Protein AF-A0A2V6E1Z0-F1 (afdb_monomer)

Foldseek 3Di:
DFPQVVCCPDPCVVVDPADDGWDFDADPVRHGDGGPDDQALVNVQLVVLCVQQVNRDPPDDSVDDDDNVPRPQQLCLDEAEEQADSCLSVLQVSVVRNHAYEHEYAPPPPVCPSVVRRCCCVPPVVSHVYYAYPDCDPPGPVVVVVVVSNVVSVVVVVVVVVVCVVVVDDPDDDD

Structure (mmCIF, N/CA/C/O backbone):
data_AF-A0A2V6E1Z0-F1
#
_entry.id   AF-A0A2V6E1Z0-F1
#
loop_
_atom_site.group_PDB
_atom_site.id
_atom_site.type_symbol
_atom_site.label_atom_id
_atom_site.label_alt_id
_atom_site.label_comp_id
_atom_site.label_asym_id
_atom_site.label_entity_id
_atom_site.label_seq_id
_atom_site.pdbx_PDB_ins_code
_atom_site.Cartn_x
_atom_site.Cartn_y
_atom_site.Cartn_z
_atom_site.occupancy
_atom_site.B_iso_or_equiv
_atom_site.auth_seq_id
_atom_site.auth_comp_id
_atom_site.auth_asym_id
_atom_site.auth_atom_id
_atom_site.pdbx_PDB_model_num
ATOM 1 N N . SER A 1 1 ? 4.667 -14.920 -17.137 1.00 58.41 1 SER A N 1
ATOM 2 C CA . SER A 1 1 ? 5.930 -14.633 -16.410 1.00 58.41 1 SER A CA 1
ATOM 3 C C . SER A 1 1 ? 5.962 -13.171 -15.987 1.00 58.41 1 SER A C 1
ATOM 5 O O . SER A 1 1 ? 5.377 -12.383 -16.698 1.00 58.41 1 SER A O 1
ATOM 7 N N . GLY A 1 2 ? 6.544 -12.755 -14.861 1.00 78.00 2 GLY A N 1
ATOM 8 C CA . GLY A 1 2 ? 6.531 -11.349 -14.393 1.00 78.00 2 GLY A CA 1
ATOM 9 C C . GLY A 1 2 ? 6.556 -11.260 -12.864 1.00 78.00 2 GLY A C 1
ATOM 10 O O . GLY A 1 2 ? 6.574 -12.304 -12.215 1.00 78.00 2 GLY A O 1
ATOM 11 N N . MET A 1 3 ? 6.524 -10.054 -12.277 1.00 83.94 3 MET A N 1
ATOM 12 C CA . MET A 1 3 ? 6.540 -9.902 -10.808 1.00 83.94 3 MET A CA 1
ATOM 13 C C . MET A 1 3 ? 5.364 -10.639 -10.159 1.00 83.94 3 MET A C 1
ATOM 15 O O . MET A 1 3 ? 5.532 -11.288 -9.135 1.00 83.94 3 MET A O 1
ATOM 19 N N . LYS A 1 4 ? 4.192 -10.618 -10.807 1.00 87.06 4 LYS A N 1
ATOM 20 C CA . LYS A 1 4 ? 3.023 -11.372 -10.347 1.00 87.06 4 LYS A CA 1
ATOM 21 C C . LYS A 1 4 ? 3.325 -12.870 -10.193 1.00 87.06 4 LYS A C 1
ATOM 23 O O . LYS A 1 4 ? 3.112 -13.417 -9.120 1.00 87.06 4 LYS A O 1
ATOM 28 N N . VAL A 1 5 ? 3.880 -13.498 -11.232 1.00 85.50 5 VAL A N 1
ATOM 29 C CA . VAL A 1 5 ? 4.166 -14.945 -11.246 1.00 85.50 5 VAL A CA 1
ATOM 30 C C . VAL A 1 5 ? 5.210 -15.327 -10.195 1.00 85.50 5 VAL A C 1
ATOM 32 O O . VAL A 1 5 ? 5.103 -16.387 -9.586 1.00 85.50 5 VAL A O 1
ATOM 35 N N . LEU A 1 6 ? 6.197 -14.459 -9.944 1.00 88.56 6 LEU A N 1
ATOM 36 C CA . LEU A 1 6 ? 7.187 -14.688 -8.889 1.00 88.56 6 LEU A CA 1
ATOM 37 C C . LEU A 1 6 ? 6.539 -14.730 -7.503 1.00 88.56 6 LEU A C 1
ATOM 39 O O . LEU A 1 6 ? 6.866 -15.608 -6.710 1.00 88.56 6 LEU A O 1
ATOM 43 N N . ILE A 1 7 ? 5.609 -13.813 -7.216 1.00 90.00 7 ILE A N 1
ATOM 44 C CA . ILE A 1 7 ? 4.897 -13.807 -5.935 1.00 90.00 7 ILE A CA 1
ATOM 45 C C . ILE A 1 7 ? 3.896 -14.966 -5.858 1.00 90.00 7 ILE A C 1
ATOM 47 O O . ILE A 1 7 ? 3.837 -15.611 -4.812 1.00 90.00 7 ILE A O 1
ATOM 51 N N . ASP A 1 8 ? 3.188 -15.281 -6.950 1.00 89.25 8 ASP A N 1
ATOM 52 C CA . ASP A 1 8 ? 2.267 -16.427 -7.033 1.00 89.25 8 ASP A CA 1
ATOM 53 C C . ASP A 1 8 ? 2.995 -17.756 -6.725 1.00 89.25 8 ASP A C 1
ATOM 55 O O . ASP A 1 8 ? 2.435 -18.634 -6.076 1.00 89.25 8 ASP A O 1
ATOM 59 N N . GLY A 1 9 ? 4.260 -17.896 -7.142 1.00 90.69 9 GLY A N 1
ATOM 60 C CA . GLY A 1 9 ? 5.107 -19.060 -6.847 1.00 90.69 9 GLY A CA 1
ATOM 61 C C . GLY A 1 9 ? 5.884 -18.986 -5.526 1.00 90.69 9 GLY A C 1
ATOM 62 O O . GLY A 1 9 ? 6.688 -19.871 -5.235 1.00 90.69 9 GLY A O 1
ATOM 63 N N . SER A 1 10 ? 5.705 -17.927 -4.735 1.00 94.06 10 SER A N 1
ATOM 64 C CA . SER A 1 10 ? 6.480 -17.696 -3.514 1.00 94.06 10 SER A CA 1
ATOM 65 C C . SER A 1 10 ? 5.785 -18.229 -2.260 1.00 94.06 10 SER A C 1
ATOM 67 O O . SER A 1 10 ? 4.578 -18.461 -2.224 1.00 94.06 10 SER A O 1
ATOM 69 N N . ARG A 1 11 ? 6.539 -18.304 -1.156 1.00 95.00 11 ARG A N 1
ATOM 70 C CA . ARG A 1 11 ? 5.994 -18.604 0.181 1.00 95.00 11 ARG A CA 1
ATOM 71 C C . ARG A 1 11 ? 4.976 -17.569 0.680 1.00 95.00 11 ARG A C 1
ATOM 73 O O . ARG A 1 11 ? 4.312 -17.828 1.677 1.00 95.00 11 ARG A O 1
ATOM 80 N N . LEU A 1 12 ? 4.867 -16.409 0.024 1.00 91.25 12 LEU A N 1
ATOM 81 C CA . LEU A 1 12 ? 3.878 -15.385 0.357 1.00 91.25 12 LEU A CA 1
ATOM 82 C C . LEU A 1 12 ? 2.496 -15.707 -0.211 1.00 91.25 12 LEU A C 1
ATOM 84 O O . LEU A 1 12 ? 1.517 -15.243 0.362 1.00 91.25 12 LEU A O 1
ATOM 88 N N . ALA A 1 13 ? 2.403 -16.500 -1.287 1.00 93.44 13 ALA A N 1
ATOM 89 C CA . ALA A 1 13 ? 1.156 -16.747 -2.012 1.00 93.44 13 ALA A CA 1
ATOM 90 C C . ALA A 1 13 ? -0.025 -17.183 -1.118 1.00 93.44 13 ALA A C 1
ATOM 92 O O . ALA A 1 13 ? -1.106 -16.620 -1.277 1.00 93.44 13 ALA A O 1
ATOM 93 N N . PRO A 1 14 ? 0.145 -18.079 -0.120 1.00 95.19 14 PRO A N 1
ATOM 94 C CA . PRO A 1 14 ? -0.958 -18.478 0.761 1.00 95.19 14 PRO A CA 1
ATOM 95 C C . PRO A 1 14 ? -1.505 -17.350 1.650 1.00 95.19 14 PRO A C 1
ATOM 97 O O . PRO A 1 14 ? -2.607 -17.465 2.178 1.00 95.19 14 PRO A O 1
ATOM 100 N N . TYR A 1 15 ? -0.740 -16.272 1.835 1.00 94.50 15 TYR A N 1
ATOM 101 C CA . TYR A 1 15 ? -1.076 -15.155 2.721 1.00 94.50 15 TYR A CA 1
ATOM 102 C C . TYR A 1 15 ? -1.636 -13.937 1.973 1.00 94.50 15 TYR A C 1
ATOM 104 O O . TYR A 1 15 ? -1.970 -12.935 2.603 1.00 94.50 15 TYR A O 1
ATOM 112 N N . VAL A 1 16 ? -1.742 -13.994 0.642 1.00 92.12 16 VAL A N 1
ATOM 113 C CA . VAL A 1 16 ? -2.246 -12.891 -0.187 1.00 92.12 16 VAL A CA 1
ATOM 114 C C . VAL A 1 16 ? -3.509 -13.297 -0.936 1.00 92.12 16 VAL A C 1
ATOM 116 O O . VAL A 1 16 ? -3.561 -14.310 -1.622 1.00 92.12 16 VAL A O 1
ATOM 119 N N . ARG A 1 17 ? -4.551 -12.465 -0.829 1.00 92.00 17 ARG A N 1
ATOM 120 C CA . ARG A 1 17 ? -5.839 -12.679 -1.512 1.00 92.00 17 ARG A CA 1
ATOM 121 C C . ARG A 1 17 ? -5.750 -12.420 -3.019 1.00 92.00 17 ARG A C 1
ATOM 123 O O . ARG A 1 17 ? -6.432 -13.082 -3.792 1.00 92.00 17 ARG A O 1
ATOM 130 N N . ALA A 1 18 ? -4.968 -11.419 -3.420 1.00 91.75 18 ALA A N 1
ATOM 131 C CA . ALA A 1 18 ? -4.784 -11.016 -4.809 1.00 91.75 18 ALA A CA 1
ATOM 132 C C . ALA A 1 18 ? -3.425 -10.336 -4.997 1.00 91.75 18 ALA A C 1
ATOM 134 O O . ALA A 1 18 ? -2.929 -9.661 -4.095 1.00 91.75 18 ALA A O 1
ATOM 135 N N . ILE A 1 19 ? -2.848 -10.494 -6.190 1.00 90.50 19 ILE A N 1
ATOM 136 C CA . ILE A 1 19 ? -1.572 -9.892 -6.584 1.00 90.50 19 ILE A CA 1
ATOM 137 C C . ILE A 1 19 ? -1.781 -9.131 -7.889 1.00 90.50 19 ILE A C 1
ATOM 139 O O . ILE A 1 19 ? -2.081 -9.730 -8.925 1.00 90.50 19 ILE A O 1
ATOM 143 N N . PHE A 1 20 ? -1.562 -7.820 -7.837 1.00 89.81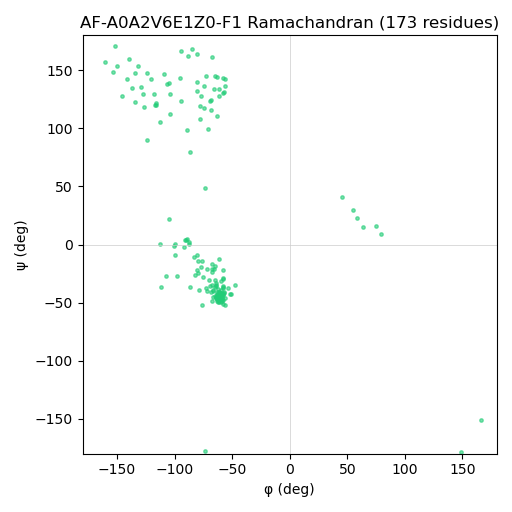 20 PHE A N 1
ATOM 144 C CA . PHE A 1 20 ? -1.518 -6.947 -9.004 1.00 89.81 20 PHE A CA 1
ATOM 145 C C . PHE A 1 20 ? -0.057 -6.615 -9.303 1.00 89.81 20 PHE A C 1
ATOM 147 O O . PHE A 1 20 ? 0.609 -5.946 -8.518 1.00 89.81 20 PHE A O 1
ATOM 154 N N . GLY A 1 21 ? 0.462 -7.103 -10.426 1.00 88.38 21 GLY A N 1
ATOM 155 C CA . GLY A 1 21 ? 1.865 -6.920 -10.783 1.00 88.38 21 GLY A CA 1
ATOM 156 C C . GLY A 1 21 ? 2.084 -6.918 -12.287 1.00 88.38 21 GLY A C 1
ATOM 157 O 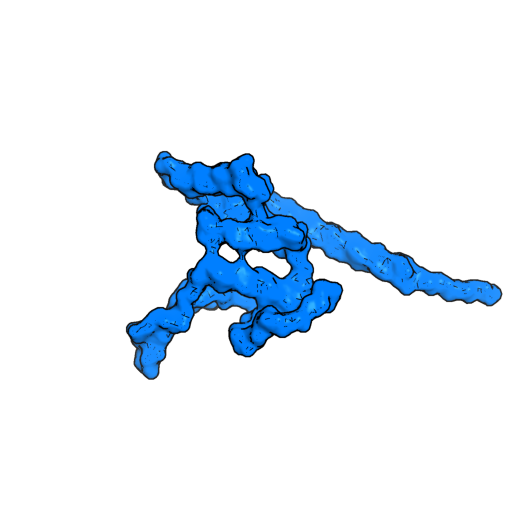O . GLY A 1 21 ? 1.173 -7.214 -13.062 1.00 88.38 21 GLY A O 1
ATOM 158 N N . CYS A 1 22 ? 3.307 -6.575 -12.690 1.00 87.88 22 CYS A N 1
ATOM 159 C CA . CYS A 1 22 ? 3.709 -6.628 -14.089 1.00 87.88 22 CYS A CA 1
ATOM 160 C C . CYS A 1 22 ? 3.703 -8.072 -14.605 1.00 87.88 22 CYS A C 1
ATOM 162 O O . CYS A 1 22 ? 4.067 -9.008 -13.881 1.00 87.88 22 CYS A O 1
ATOM 164 N N . GLU A 1 23 ? 3.338 -8.229 -15.874 1.00 87.88 23 GLU A N 1
ATOM 165 C CA . GLU A 1 23 ? 3.224 -9.512 -16.562 1.00 87.88 23 GLU A CA 1
ATOM 166 C C . GLU A 1 23 ? 3.874 -9.439 -17.948 1.00 87.88 23 GLU A C 1
ATOM 168 O O . GLU A 1 23 ? 3.824 -8.420 -18.634 1.00 87.88 23 GLU A O 1
ATOM 173 N N . PHE A 1 24 ? 4.434 -10.558 -18.376 1.00 87.25 24 PHE A N 1
ATOM 174 C CA . PHE A 1 24 ? 4.967 -10.842 -19.698 1.00 87.25 24 PHE A CA 1
ATOM 175 C C . PHE A 1 24 ? 4.019 -11.792 -20.423 1.00 87.25 24 PHE A C 1
ATOM 177 O O . PHE A 1 24 ? 3.512 -12.749 -19.824 1.00 87.25 24 PHE A O 1
ATOM 184 N N . ALA A 1 25 ? 3.806 -11.521 -21.705 1.00 87.00 25 ALA A N 1
ATOM 185 C CA . ALA A 1 25 ? 3.160 -12.428 -22.633 1.00 87.00 25 ALA A CA 1
ATOM 186 C C . ALA A 1 25 ? 4.119 -13.574 -22.950 1.00 87.00 25 ALA A C 1
ATOM 188 O O . ALA A 1 25 ? 5.337 -13.376 -23.004 1.00 87.00 25 ALA A O 1
ATOM 189 N N . THR A 1 26 ? 3.554 -14.760 -23.143 1.00 88.88 26 THR A N 1
ATOM 190 C CA . THR A 1 26 ? 4.292 -15.941 -23.575 1.00 88.88 26 THR A CA 1
ATOM 191 C C . THR A 1 26 ? 3.671 -16.507 -24.840 1.00 88.88 26 THR A C 1
ATOM 193 O O . THR A 1 26 ? 2.457 -16.398 -25.019 1.00 88.88 26 THR A O 1
ATOM 196 N N . ASP A 1 27 ? 4.495 -17.084 -25.710 1.00 91.50 27 ASP A N 1
ATOM 197 C CA . ASP A 1 27 ? 4.015 -17.904 -26.824 1.00 91.50 27 ASP A CA 1
ATOM 198 C C . ASP A 1 27 ? 3.498 -19.273 -26.341 1.00 91.50 27 ASP A C 1
ATOM 200 O O . ASP A 1 27 ? 3.451 -19.557 -25.137 1.00 91.50 27 ASP A O 1
ATOM 204 N N . ASN A 1 28 ? 3.086 -20.116 -27.292 1.00 91.44 28 ASN A N 1
ATOM 205 C CA . ASN A 1 28 ? 2.565 -21.457 -27.021 1.00 91.44 28 ASN A CA 1
ATOM 206 C C . ASN A 1 28 ? 3.631 -22.393 -26.423 1.00 91.44 28 ASN A C 1
ATOM 208 O O . ASN A 1 28 ? 3.280 -23.369 -25.764 1.00 91.44 28 ASN A O 1
ATOM 212 N N . GLU A 1 29 ? 4.918 -22.087 -26.605 1.00 91.69 29 GLU A N 1
ATOM 213 C CA . GLU A 1 29 ? 6.045 -22.810 -26.009 1.00 91.69 29 GLU A CA 1
ATOM 214 C C . GLU A 1 29 ? 6.476 -22.231 -24.644 1.00 91.69 29 GLU A C 1
ATOM 216 O O . GLU A 1 29 ? 7.454 -22.689 -24.052 1.00 91.69 29 GLU A O 1
ATOM 221 N N . GLY A 1 30 ? 5.760 -21.228 -24.121 1.00 85.44 30 GLY A N 1
ATOM 222 C CA . GLY A 1 30 ? 6.031 -20.608 -22.822 1.00 85.44 30 GLY A CA 1
ATOM 223 C C . GLY A 1 30 ? 7.179 -19.591 -22.821 1.00 85.44 30 GLY A C 1
ATOM 224 O O . GLY A 1 30 ? 7.577 -19.117 -21.751 1.00 85.44 30 GLY A O 1
ATOM 225 N N . ARG A 1 31 ? 7.713 -19.214 -23.988 1.00 89.56 31 ARG A N 1
ATOM 226 C CA . ARG A 1 31 ? 8.805 -18.238 -24.119 1.00 89.56 31 ARG A CA 1
ATOM 227 C C . ARG A 1 31 ? 8.258 -16.821 -24.018 1.00 89.56 31 ARG A C 1
ATOM 229 O O . ARG A 1 31 ? 7.201 -16.518 -24.559 1.00 89.56 31 ARG A O 1
ATOM 236 N N . ILE A 1 32 ? 8.977 -15.936 -23.326 1.00 90.56 32 ILE A N 1
ATOM 237 C CA . ILE A 1 32 ? 8.580 -14.529 -23.170 1.00 90.56 32 ILE A CA 1
ATOM 238 C C . ILE A 1 32 ? 8.687 -13.808 -24.517 1.00 90.56 32 ILE A C 1
ATOM 240 O O . ILE A 1 32 ? 9.763 -13.771 -25.106 1.00 90.56 32 ILE A O 1
ATOM 244 N N . THR A 1 33 ? 7.592 -13.190 -24.962 1.00 90.56 33 THR A N 1
ATOM 245 C CA . THR A 1 33 ? 7.524 -12.493 -26.258 1.00 90.56 33 THR A CA 1
ATOM 246 C C . THR A 1 33 ? 7.394 -10.978 -26.128 1.00 90.56 33 THR A C 1
ATOM 248 O O . THR A 1 33 ? 7.978 -10.245 -26.922 1.00 90.56 33 THR A O 1
ATOM 251 N N . PHE A 1 34 ? 6.650 -10.478 -25.134 1.00 88.62 34 PHE A N 1
ATOM 252 C CA . PHE A 1 34 ? 6.396 -9.039 -24.975 1.00 88.62 34 PHE A CA 1
ATOM 253 C C . PHE A 1 34 ? 5.940 -8.670 -23.545 1.00 88.62 34 PHE A C 1
ATOM 255 O O . PHE A 1 34 ? 5.387 -9.525 -22.846 1.00 88.62 34 PHE A O 1
ATOM 262 N N . PRO A 1 35 ? 6.102 -7.417 -23.070 1.00 83.56 35 PRO A N 1
ATOM 263 C CA . PRO A 1 35 ? 5.435 -6.940 -21.856 1.00 83.56 35 PRO A CA 1
ATOM 264 C C . PRO A 1 35 ? 3.905 -6.947 -22.019 1.00 83.56 35 PRO A C 1
ATOM 266 O O . PRO A 1 35 ? 3.343 -6.148 -22.758 1.00 83.56 35 PRO A O 1
ATOM 269 N N . LYS A 1 36 ? 3.206 -7.836 -21.306 1.00 85.81 36 LYS A N 1
ATOM 270 C CA . LYS A 1 36 ? 1.735 -7.929 -21.337 1.00 85.81 36 LYS A CA 1
ATOM 271 C C . LYS A 1 36 ? 1.079 -6.855 -20.477 1.00 85.81 36 LYS A C 1
ATOM 273 O O . LYS A 1 36 ? 0.037 -6.318 -20.838 1.00 85.81 36 LYS A O 1
ATOM 278 N N . ARG A 1 37 ? 1.666 -6.566 -19.313 1.00 83.88 37 ARG A N 1
ATOM 279 C CA . ARG A 1 37 ? 1.163 -5.557 -18.378 1.00 83.88 37 ARG A CA 1
ATOM 280 C C . ARG A 1 37 ? 2.316 -4.867 -17.670 1.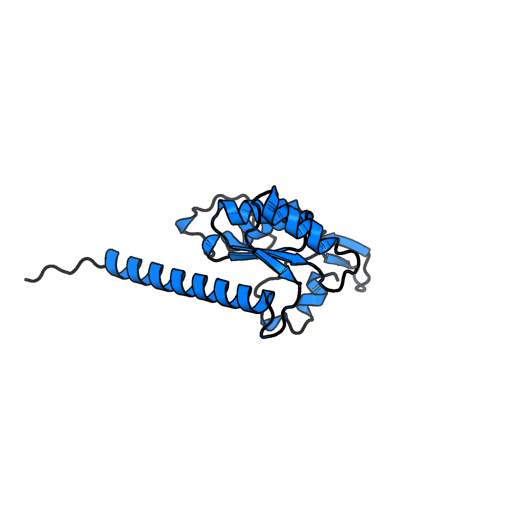00 83.88 37 ARG A C 1
ATOM 282 O O . ARG A 1 37 ? 3.144 -5.527 -17.044 1.00 83.88 37 ARG A O 1
ATOM 289 N N . VAL A 1 38 ? 2.312 -3.540 -17.721 1.00 84.94 38 VAL A N 1
ATOM 290 C CA . VAL A 1 38 ? 3.253 -2.677 -17.003 1.00 84.94 38 VAL A CA 1
ATOM 291 C C . VAL A 1 38 ? 2.463 -1.842 -16.008 1.00 84.94 38 VAL A C 1
ATOM 293 O O . VAL A 1 38 ? 1.580 -1.092 -16.418 1.00 84.94 38 VAL A O 1
ATOM 296 N N . ILE A 1 39 ? 2.783 -1.978 -14.719 1.00 84.19 39 ILE A N 1
ATOM 297 C CA . ILE A 1 39 ? 2.143 -1.194 -13.662 1.00 84.19 39 ILE A CA 1
ATOM 298 C C . ILE A 1 39 ? 2.725 0.216 -13.631 1.00 84.19 39 ILE A C 1
ATOM 300 O O . ILE A 1 39 ? 3.864 0.423 -13.216 1.00 84.19 39 ILE A O 1
ATOM 304 N N . SER A 1 40 ? 1.929 1.188 -14.068 1.00 84.31 40 SER A N 1
ATOM 305 C CA . SER A 1 40 ? 2.258 2.612 -13.985 1.00 84.31 40 SER A CA 1
ATOM 306 C C . SER A 1 40 ? 1.888 3.204 -12.619 1.00 84.31 40 SER A C 1
ATOM 308 O O . SER A 1 40 ? 1.129 2.622 -11.840 1.00 84.31 40 SER A O 1
ATOM 310 N N . HIS A 1 41 ? 2.356 4.425 -12.353 1.00 78.62 41 HIS A N 1
ATOM 311 C CA . HIS A 1 41 ? 1.930 5.201 -11.184 1.00 78.62 41 HIS A CA 1
ATOM 312 C C . HIS A 1 41 ? 0.403 5.427 -11.157 1.00 78.62 41 HIS A C 1
ATOM 314 O O . HIS A 1 41 ? -0.205 5.342 -10.092 1.00 78.62 41 HIS A O 1
ATOM 320 N N . THR A 1 42 ? -0.242 5.635 -12.315 1.00 82.94 42 THR A N 1
ATOM 321 C CA . THR A 1 42 ? -1.707 5.777 -12.407 1.00 82.94 42 THR A CA 1
ATOM 322 C C . THR A 1 42 ? -2.440 4.483 -12.049 1.00 82.94 42 THR A C 1
ATOM 324 O O . THR A 1 42 ? -3.438 4.518 -11.328 1.00 82.94 42 THR A O 1
ATOM 327 N N . GLN A 1 43 ? -1.922 3.328 -12.478 1.00 88.44 43 GLN A N 1
ATOM 328 C CA . GLN A 1 43 ? -2.525 2.028 -12.178 1.00 88.44 43 GLN A CA 1
ATOM 329 C C . GLN A 1 43 ? -2.446 1.671 -10.690 1.00 88.44 43 GLN A C 1
ATOM 331 O O . GLN A 1 43 ? -3.401 1.115 -10.154 1.00 88.44 43 GLN A O 1
ATOM 336 N N . LYS A 1 44 ? -1.373 2.050 -9.981 1.00 92.38 44 LYS A N 1
ATOM 337 C CA . LYS A 1 44 ? -1.286 1.857 -8.520 1.00 92.38 44 LYS A CA 1
ATOM 338 C C . LYS A 1 44 ? -2.461 2.513 -7.790 1.00 92.38 44 LYS A C 1
ATOM 340 O O . LYS A 1 44 ? -3.103 1.890 -6.948 1.00 92.38 44 LYS A O 1
ATOM 345 N N . THR A 1 45 ? -2.785 3.754 -8.155 1.00 92.12 45 THR A N 1
ATOM 346 C CA . THR A 1 45 ? -3.934 4.463 -7.579 1.00 92.12 45 THR A CA 1
ATOM 347 C C . THR A 1 45 ? -5.258 3.808 -7.968 1.00 92.12 45 THR A C 1
ATOM 349 O O . THR A 1 45 ? -6.142 3.672 -7.125 1.00 92.12 45 THR A O 1
ATOM 352 N N . GLN A 1 46 ? -5.386 3.336 -9.211 1.00 92.56 46 GLN A N 1
ATOM 353 C CA . GLN A 1 46 ? -6.555 2.573 -9.648 1.00 92.56 46 GLN A CA 1
ATOM 354 C C . GLN A 1 46 ? -6.771 1.321 -8.780 1.00 92.56 46 GLN A C 1
ATOM 356 O O . GLN A 1 46 ? -7.905 1.035 -8.394 1.00 92.56 46 GLN A O 1
ATOM 361 N N . PHE A 1 47 ? -5.702 0.604 -8.412 1.00 93.62 47 PHE A N 1
ATOM 362 C CA . PHE A 1 47 ? -5.805 -0.582 -7.557 1.00 93.62 47 PHE A CA 1
ATOM 363 C C . PHE A 1 47 ? -6.326 -0.279 -6.154 1.00 93.62 47 PHE A C 1
ATOM 365 O O . PHE A 1 47 ? -7.073 -1.093 -5.620 1.00 93.62 47 PHE A O 1
ATOM 372 N N . LEU A 1 48 ? -6.032 0.893 -5.582 1.00 95.06 48 LEU A N 1
ATOM 373 C CA . LEU A 1 48 ? -6.636 1.299 -4.309 1.00 95.06 48 LEU A CA 1
ATOM 374 C C . LEU A 1 48 ? -8.165 1.353 -4.406 1.00 95.06 48 LEU A C 1
ATOM 376 O O . LEU A 1 48 ? -8.864 0.813 -3.551 1.00 95.06 48 LEU A O 1
ATOM 380 N N . PHE A 1 49 ? -8.694 1.941 -5.482 1.00 94.44 49 PHE A N 1
ATOM 381 C CA . PHE A 1 49 ? -10.138 1.998 -5.712 1.00 94.44 49 PHE A CA 1
ATOM 382 C C . PHE A 1 49 ? -10.739 0.628 -6.030 1.00 94.44 49 PHE A C 1
ATOM 384 O O . PHE A 1 49 ? -11.843 0.333 -5.578 1.00 94.44 49 PHE A O 1
ATOM 391 N N . ARG A 1 50 ? -10.012 -0.238 -6.746 1.00 94.12 50 ARG A N 1
ATOM 392 C CA . ARG A 1 50 ? -10.437 -1.628 -6.972 1.00 94.12 50 ARG A CA 1
ATOM 393 C C . ARG A 1 50 ? -10.557 -2.401 -5.666 1.00 94.12 50 ARG A C 1
ATOM 395 O O . ARG A 1 50 ? -11.598 -2.997 -5.420 1.00 94.12 50 ARG A O 1
ATOM 402 N N . ILE A 1 51 ? -9.535 -2.348 -4.809 1.00 95.19 51 ILE A N 1
ATOM 403 C CA . ILE A 1 51 ? -9.553 -2.999 -3.490 1.00 95.19 51 ILE A CA 1
ATOM 404 C C . ILE A 1 51 ? -10.692 -2.425 -2.647 1.00 95.19 51 ILE A C 1
ATOM 406 O O . ILE A 1 51 ? -11.428 -3.186 -2.027 1.00 95.19 51 ILE A O 1
ATOM 410 N N . ASN A 1 52 ? -10.896 -1.104 -2.690 1.00 95.69 52 ASN A N 1
ATOM 411 C CA . ASN A 1 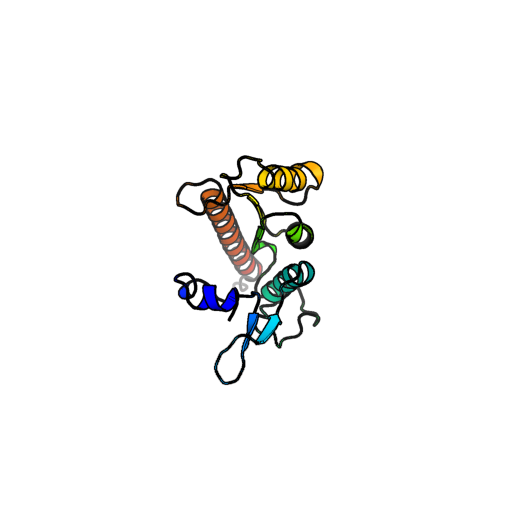52 ? -11.979 -0.437 -1.972 1.00 95.69 52 ASN A CA 1
ATOM 412 C C . ASN A 1 52 ? -13.355 -0.986 -2.380 1.00 95.69 52 ASN A C 1
ATOM 414 O O . ASN A 1 52 ? -14.169 -1.285 -1.511 1.00 95.69 52 ASN A O 1
ATOM 418 N N . LYS A 1 53 ? -13.575 -1.194 -3.683 1.00 93.81 53 LYS A N 1
ATOM 419 C CA . LYS A 1 53 ? -14.804 -1.776 -4.251 1.00 93.81 53 LYS A CA 1
ATOM 420 C C . LYS A 1 53 ? -14.873 -3.308 -4.181 1.00 93.81 53 LYS A C 1
ATOM 422 O O . LYS A 1 53 ? -15.915 -3.882 -4.467 1.00 93.81 53 LYS A O 1
ATOM 427 N N . GLY A 1 54 ? -13.787 -3.984 -3.803 1.00 92.25 54 GLY A N 1
ATOM 428 C CA . GLY A 1 54 ? -13.688 -5.448 -3.826 1.00 92.25 54 GLY A CA 1
ATOM 429 C C . GLY A 1 54 ? -13.507 -6.055 -5.225 1.00 92.25 54 GLY A C 1
ATOM 430 O O . GLY A 1 54 ? -13.694 -7.258 -5.396 1.00 92.25 54 GLY A O 1
ATOM 431 N N . PHE A 1 55 ? -13.131 -5.255 -6.225 1.00 92.25 55 PHE A N 1
ATOM 432 C CA . PHE A 1 55 ? -12.967 -5.686 -7.616 1.00 92.25 55 PHE A CA 1
ATOM 433 C C . PHE A 1 55 ? -11.568 -6.245 -7.866 1.00 92.25 55 PHE A C 1
ATOM 435 O O . PHE A 1 55 ? -10.677 -5.557 -8.372 1.00 92.25 55 PHE A O 1
ATOM 442 N N . LEU A 1 56 ? -11.362 -7.498 -7.460 1.00 88.06 56 LEU A N 1
ATOM 443 C CA . LEU A 1 56 ? -10.070 -8.172 -7.597 1.00 88.06 56 LEU A CA 1
ATOM 444 C C . LEU A 1 56 ? -9.823 -8.724 -9.006 1.00 88.06 56 LEU A C 1
ATOM 446 O O . LEU A 1 56 ? -8.668 -8.916 -9.383 1.00 88.06 56 LEU A O 1
ATOM 450 N N . ASP A 1 57 ? -10.884 -8.944 -9.786 1.00 85.19 57 ASP A N 1
ATOM 451 C CA . ASP A 1 57 ? -10.766 -9.341 -11.184 1.00 85.19 57 ASP A CA 1
ATOM 452 C C . ASP A 1 57 ? -10.493 -8.110 -12.060 1.00 85.19 57 ASP A C 1
ATOM 454 O O . ASP A 1 57 ? -11.156 -7.072 -11.959 1.00 85.19 57 ASP A O 1
ATOM 458 N N . MET A 1 58 ? -9.498 -8.238 -12.939 1.00 80.56 58 MET A N 1
ATOM 459 C CA . MET A 1 58 ? -9.096 -7.200 -13.880 1.00 80.56 58 MET A CA 1
ATOM 460 C C . MET A 1 58 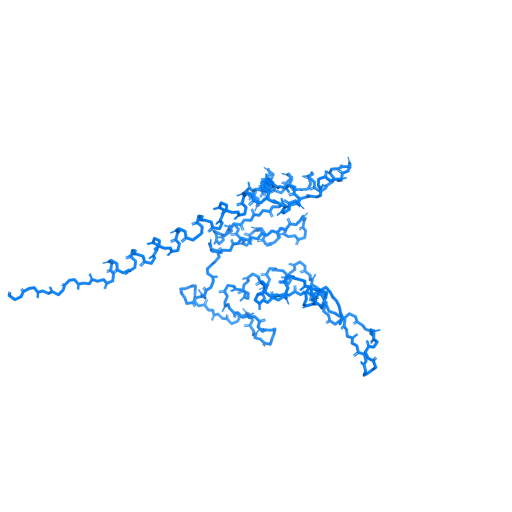? -10.158 -6.913 -14.951 1.00 80.56 58 MET A C 1
ATOM 462 O O . MET A 1 58 ? -10.141 -5.812 -15.501 1.00 80.56 58 MET A O 1
ATOM 466 N N . ALA A 1 59 ? -11.078 -7.850 -15.206 1.00 81.56 59 ALA A N 1
ATOM 467 C CA . ALA A 1 59 ? -12.183 -7.687 -16.152 1.00 81.56 59 ALA A CA 1
ATOM 468 C C . ALA A 1 59 ? -13.288 -6.734 -15.663 1.00 81.56 59 ALA A C 1
ATOM 470 O O . ALA A 1 59 ? -14.039 -6.204 -16.475 1.00 81.56 59 ALA A O 1
ATOM 471 N N . GLN A 1 60 ? -13.387 -6.498 -14.351 1.00 80.00 60 GLN A N 1
ATOM 472 C CA . GLN A 1 60 ? -14.396 -5.602 -13.778 1.00 80.00 60 GLN A CA 1
ATOM 473 C C . GLN A 1 60 ? -14.038 -4.135 -14.048 1.00 80.00 60 GLN A C 1
ATOM 475 O O . GLN A 1 60 ? -12.880 -3.739 -13.870 1.00 80.00 60 GLN A O 1
ATOM 480 N N . ASP A 1 61 ? -15.015 -3.313 -14.439 1.00 79.81 61 ASP A N 1
ATOM 481 C CA . ASP A 1 61 ? -14.782 -1.883 -14.622 1.00 79.81 61 ASP A CA 1
ATOM 482 C C . ASP A 1 61 ? -14.752 -1.173 -13.262 1.00 79.81 61 ASP A C 1
ATOM 484 O O . ASP A 1 61 ? -15.701 -1.176 -12.481 1.00 79.81 61 ASP A O 1
ATOM 488 N N . VAL A 1 62 ? -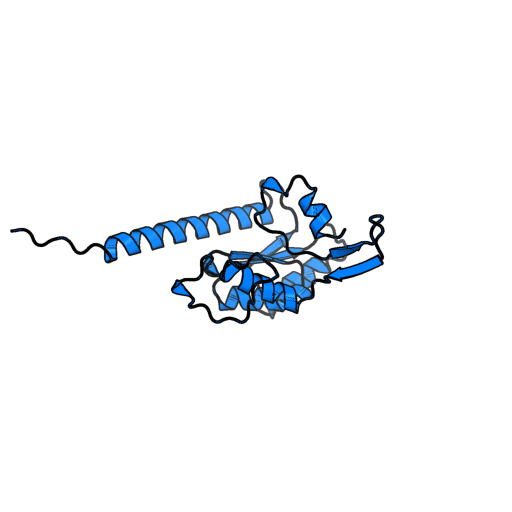13.616 -0.555 -12.947 1.00 80.69 62 VAL A N 1
ATOM 489 C CA . VAL A 1 62 ? -13.467 0.227 -11.716 1.00 80.69 62 VAL A CA 1
ATOM 490 C C . VAL A 1 62 ? -14.156 1.588 -11.813 1.00 80.69 62 VAL A C 1
ATOM 492 O O . VAL A 1 62 ? -14.296 2.253 -10.789 1.00 80.69 62 VAL A O 1
ATOM 495 N N . ASN A 1 63 ? -14.547 2.043 -13.002 1.00 81.12 63 ASN A N 1
ATOM 496 C CA . ASN A 1 63 ? -15.158 3.356 -13.194 1.00 81.12 63 ASN A CA 1
ATOM 497 C C . ASN A 1 63 ? -16.628 3.389 -12.761 1.00 81.12 63 ASN A C 1
ATOM 499 O O . ASN A 1 63 ? -17.129 4.467 -12.441 1.00 81.12 63 ASN A O 1
ATOM 503 N N . ASP A 1 64 ? -17.280 2.229 -12.648 1.00 79.88 64 ASP A N 1
ATOM 504 C CA . ASP A 1 64 ? -18.663 2.123 -12.187 1.00 79.88 64 ASP A CA 1
ATOM 505 C C . ASP A 1 64 ? -18.830 2.731 -10.795 1.00 79.88 64 ASP A C 1
ATOM 507 O O . ASP A 1 64 ? -18.063 2.447 -9.867 1.00 79.88 64 ASP A O 1
ATOM 511 N N . HIS A 1 65 ? -19.824 3.600 -10.625 1.00 83.06 65 HIS A N 1
ATOM 512 C CA . HIS A 1 65 ? -20.076 4.221 -9.333 1.00 83.06 65 HIS A CA 1
ATOM 513 C C . HIS A 1 65 ? -20.514 3.168 -8.305 1.00 83.06 65 HIS A C 1
ATOM 515 O O . HIS A 1 65 ? -21.379 2.341 -8.570 1.00 83.06 65 HIS A O 1
ATOM 521 N N . MET A 1 66 ? -19.922 3.220 -7.112 1.00 86.12 66 MET A N 1
ATOM 522 C CA . MET A 1 66 ? -20.291 2.375 -5.978 1.00 86.12 66 MET A CA 1
ATOM 523 C C . MET A 1 66 ? -20.371 3.262 -4.745 1.00 86.12 66 MET A C 1
ATOM 525 O O . MET A 1 66 ? -19.381 3.935 -4.414 1.00 86.12 66 MET A O 1
ATOM 529 N N . ASP A 1 67 ? -21.529 3.266 -4.090 1.00 87.75 67 ASP A N 1
ATOM 530 C CA . ASP A 1 67 ? -21.754 4.059 -2.886 1.00 87.75 67 ASP A CA 1
ATOM 531 C C . ASP A 1 67 ? -20.713 3.683 -1.811 1.00 87.75 67 ASP A C 1
ATOM 533 O O . ASP A 1 67 ? -20.466 2.489 -1.619 1.00 87.75 67 ASP A O 1
ATOM 537 N N . PRO A 1 68 ? -20.037 4.654 -1.163 1.00 84.62 68 PRO A N 1
ATOM 538 C CA . PRO A 1 68 ? -19.079 4.399 -0.088 1.00 84.62 68 PRO A CA 1
ATOM 539 C C . PRO A 1 68 ? -19.558 3.438 1.009 1.00 84.62 68 PRO A C 1
ATOM 541 O O . PRO A 1 68 ? -18.730 2.674 1.505 1.00 84.62 68 PRO A O 1
ATOM 544 N N . GLU A 1 69 ? -20.845 3.448 1.370 1.00 85.00 69 GLU A N 1
ATOM 545 C CA . GLU A 1 69 ? -21.395 2.647 2.476 1.00 85.00 69 GLU A CA 1
ATOM 546 C C . GLU A 1 69 ? -21.436 1.148 2.170 1.00 85.00 69 GLU A C 1
ATOM 548 O O . GLU A 1 69 ? -21.266 0.321 3.065 1.00 85.00 69 GLU A O 1
ATOM 553 N N . ILE A 1 70 ? -21.596 0.784 0.895 1.00 88.75 70 ILE A N 1
ATOM 554 C CA . ILE A 1 70 ? -21.632 -0.619 0.458 1.00 88.75 70 ILE A CA 1
ATOM 555 C C . ILE A 1 70 ? -20.252 -1.146 0.051 1.00 88.75 70 ILE A C 1
ATOM 557 O O . ILE A 1 70 ? -20.120 -2.314 -0.321 1.00 88.75 70 ILE A O 1
ATOM 561 N N . ARG A 1 71 ? -19.208 -0.305 0.084 1.00 91.81 71 ARG A N 1
ATOM 562 C CA . ARG A 1 71 ? -17.855 -0.712 -0.312 1.00 91.81 71 ARG A CA 1
ATOM 563 C C . ARG A 1 71 ? -17.278 -1.689 0.711 1.00 91.81 71 ARG A C 1
ATOM 565 O O . ARG A 1 71 ? -17.146 -1.333 1.881 1.00 91.81 71 ARG A O 1
ATOM 572 N N . PRO A 1 72 ? -16.854 -2.892 0.289 1.00 92.56 72 PRO A N 1
ATOM 573 C CA . PRO A 1 72 ? -16.458 -3.942 1.221 1.00 92.56 72 PRO A CA 1
ATOM 574 C C . PRO A 1 72 ? -15.210 -3.588 2.034 1.00 92.56 72 PRO A C 1
ATOM 576 O O . PRO A 1 72 ? -15.085 -4.034 3.173 1.00 92.56 72 PRO A O 1
ATOM 579 N N . ILE A 1 73 ? -14.286 -2.792 1.476 1.00 95.00 73 ILE A N 1
ATOM 580 C CA . ILE A 1 73 ? -13.032 -2.420 2.145 1.00 95.00 73 ILE A CA 1
ATOM 581 C C . ILE A 1 73 ? -12.909 -0.893 2.215 1.00 95.00 73 ILE A C 1
ATOM 583 O O . ILE A 1 73 ? -12.345 -0.280 1.309 1.00 95.00 73 ILE A O 1
ATOM 587 N N . PRO A 1 74 ? -13.407 -0.236 3.272 1.00 94.94 74 PRO A N 1
ATOM 588 C CA . PRO A 1 74 ? -13.225 1.201 3.468 1.00 94.94 74 PRO A CA 1
ATOM 589 C C . PRO A 1 74 ? -11.744 1.611 3.483 1.00 94.94 74 PRO A C 1
ATOM 591 O O . PRO A 1 74 ? -10.913 0.919 4.066 1.00 94.94 74 PRO A O 1
ATOM 594 N N . PHE A 1 75 ? -11.413 2.772 2.910 1.00 96.19 75 PHE A N 1
ATOM 595 C CA . PHE A 1 75 ? -10.053 3.334 2.954 1.00 96.19 75 PHE A CA 1
ATOM 596 C C . PHE A 1 75 ? -9.455 3.461 4.364 1.00 96.19 75 PHE A C 1
ATOM 598 O O . PHE A 1 75 ? -8.269 3.166 4.508 1.00 96.19 75 PHE A O 1
ATOM 605 N N . PRO A 1 76 ? -10.221 3.812 5.419 1.00 95.81 76 PRO A N 1
ATOM 606 C CA . PRO A 1 76 ? -9.696 3.810 6.784 1.00 95.81 76 PRO A CA 1
ATOM 607 C C . PRO A 1 76 ? -9.155 2.453 7.247 1.00 95.81 76 PRO A C 1
ATOM 609 O O . PRO A 1 76 ? -8.354 2.405 8.176 1.00 95.81 76 PRO A O 1
ATOM 612 N N . ASN A 1 77 ? -9.590 1.352 6.623 1.00 96.06 77 ASN A N 1
ATOM 613 C CA . ASN A 1 77 ? -9.127 -0.006 6.916 1.00 96.06 77 ASN A CA 1
ATOM 614 C C . ASN A 1 77 ? -7.904 -0.412 6.072 1.00 96.06 77 ASN A C 1
ATOM 616 O O . ASN A 1 77 ? -7.501 -1.572 6.102 1.00 96.06 77 ASN A O 1
ATOM 620 N N . MET A 1 78 ? -7.346 0.501 5.275 1.00 97.00 78 MET A N 1
ATOM 621 C CA . MET A 1 78 ? -6.213 0.227 4.398 1.00 97.00 78 MET A CA 1
ATOM 622 C C . MET A 1 78 ? -4.921 0.818 4.957 1.00 97.00 78 MET A C 1
ATOM 624 O O . MET A 1 78 ? -4.882 1.966 5.407 1.00 97.00 78 MET A O 1
ATOM 628 N N . ILE A 1 79 ? -3.846 0.042 4.827 1.00 96.94 79 ILE A N 1
ATOM 629 C CA . ILE A 1 79 ? -2.472 0.467 5.083 1.00 96.94 79 ILE A CA 1
ATOM 630 C C . ILE A 1 79 ? -1.713 0.363 3.761 1.00 96.94 79 ILE A C 1
ATOM 632 O O . ILE A 1 79 ? -1.628 -0.714 3.172 1.00 96.94 79 ILE A O 1
ATOM 636 N N . TYR A 1 80 ? -1.176 1.483 3.286 1.00 96.38 80 TYR A N 1
ATOM 637 C CA . TYR A 1 80 ? -0.372 1.539 2.069 1.00 96.38 80 TYR A CA 1
ATOM 638 C C . TYR A 1 80 ? 1.112 1.673 2.402 1.00 96.38 80 TYR A C 1
ATOM 640 O O . TYR A 1 80 ? 1.507 2.576 3.136 1.00 96.38 80 TYR A O 1
ATOM 648 N N . VAL A 1 81 ? 1.943 0.816 1.814 1.00 96.38 81 VAL A N 1
ATOM 649 C CA . VAL A 1 81 ? 3.402 0.883 1.943 1.00 96.38 81 VAL A CA 1
ATOM 650 C C . VAL A 1 81 ? 3.989 1.168 0.563 1.00 96.38 81 VAL A C 1
ATOM 652 O O . VAL A 1 81 ? 3.732 0.419 -0.377 1.00 96.38 81 VAL A O 1
ATOM 655 N N . GLY A 1 82 ? 4.744 2.260 0.433 1.00 93.25 82 GLY A N 1
ATOM 656 C CA . GLY A 1 82 ? 5.365 2.688 -0.828 1.00 93.25 82 GLY A CA 1
ATOM 657 C C . GLY A 1 82 ? 6.777 3.217 -0.610 1.00 93.25 82 GLY A C 1
ATOM 658 O O . GLY A 1 82 ? 7.122 3.589 0.507 1.00 93.25 82 GLY A O 1
ATOM 659 N N . ASP A 1 83 ? 7.603 3.251 -1.650 1.00 86.44 83 ASP A N 1
ATOM 660 C CA . ASP A 1 83 ? 9.054 3.443 -1.517 1.00 86.44 83 ASP A CA 1
ATOM 661 C C . ASP A 1 83 ? 9.574 4.769 -2.091 1.00 86.44 83 ASP A C 1
ATOM 663 O O . ASP A 1 83 ? 10.772 5.066 -2.029 1.00 86.44 83 ASP A O 1
ATOM 667 N N . GLY A 1 84 ? 8.694 5.618 -2.630 1.00 80.56 84 GLY A N 1
ATOM 668 C CA . GLY A 1 84 ? 9.145 6.923 -3.086 1.00 80.56 84 GLY A CA 1
ATOM 669 C C . GLY A 1 84 ? 8.192 7.712 -3.979 1.00 80.56 84 GLY A C 1
ATOM 670 O O . GLY A 1 84 ? 6.972 7.589 -3.886 1.00 80.56 84 GLY A O 1
ATOM 671 N N . PRO A 1 85 ? 8.749 8.567 -4.862 1.00 81.25 85 PRO A N 1
ATOM 672 C CA . PRO A 1 85 ? 7.982 9.530 -5.650 1.00 81.25 85 PRO A CA 1
ATOM 673 C C . PRO A 1 85 ? 6.894 8.920 -6.542 1.00 81.25 85 PRO A C 1
ATOM 675 O O . PRO A 1 85 ? 5.879 9.565 -6.792 1.00 81.25 85 PRO A O 1
ATOM 678 N N . THR A 1 86 ? 7.068 7.675 -7.003 1.00 85.31 86 THR A N 1
ATOM 679 C CA . THR A 1 86 ? 6.063 7.012 -7.857 1.00 85.31 86 THR A CA 1
ATOM 680 C C . THR A 1 86 ? 4.757 6.706 -7.120 1.00 85.31 86 THR A C 1
ATOM 682 O O . THR A 1 86 ? 3.732 6.492 -7.763 1.00 85.31 86 THR A O 1
ATOM 685 N N . ASP A 1 87 ? 4.785 6.728 -5.786 1.00 91.31 87 ASP A N 1
ATOM 686 C CA . ASP A 1 87 ? 3.649 6.447 -4.910 1.00 91.31 87 ASP A CA 1
ATOM 687 C C . ASP A 1 87 ? 2.968 7.710 -4.367 1.00 91.31 87 ASP A C 1
ATOM 689 O O . ASP A 1 87 ? 1.972 7.617 -3.652 1.00 91.31 87 ASP A O 1
ATOM 693 N N . VAL A 1 88 ? 3.447 8.906 -4.730 1.00 89.25 88 VAL A N 1
ATOM 694 C CA . VAL A 1 88 ? 2.854 10.190 -4.306 1.00 89.25 88 VAL A CA 1
ATOM 695 C C . VAL A 1 88 ? 1.346 10.283 -4.576 1.00 89.25 88 VAL A C 1
ATOM 697 O O . VAL A 1 88 ? 0.614 10.740 -3.685 1.00 89.25 88 VAL A O 1
ATOM 700 N N . PRO A 1 89 ? 0.830 9.835 -5.739 1.00 91.69 89 PRO A N 1
ATOM 701 C CA . PRO A 1 89 ? -0.611 9.789 -5.968 1.00 91.69 89 PRO A CA 1
ATOM 702 C C . PRO A 1 89 ? -1.339 8.873 -4.972 1.00 91.69 89 PRO A C 1
ATOM 704 O O . PRO A 1 89 ? -2.360 9.269 -4.409 1.00 91.69 89 PRO A O 1
ATOM 707 N N . CYS A 1 90 ? -0.781 7.695 -4.678 1.00 94.12 90 CYS A N 1
ATOM 708 C CA . CYS A 1 90 ? -1.343 6.750 -3.713 1.00 94.12 90 CYS A CA 1
ATOM 709 C C . CYS A 1 90 ? -1.370 7.339 -2.300 1.00 94.12 90 CYS A C 1
ATOM 711 O O . CYS A 1 90 ? -2.412 7.310 -1.652 1.00 94.12 90 CYS A O 1
ATOM 713 N N . PHE A 1 91 ? -0.271 7.950 -1.850 1.00 93.56 91 PHE A N 1
ATOM 714 C CA . PHE A 1 91 ? -0.203 8.630 -0.552 1.00 93.56 91 PHE A CA 1
ATOM 715 C C . PHE A 1 91 ? -1.269 9.723 -0.419 1.00 93.56 91 PHE A C 1
ATOM 717 O O . PHE A 1 91 ? -1.954 9.821 0.598 1.00 93.56 91 PHE A O 1
ATOM 724 N N . THR A 1 92 ? -1.475 10.497 -1.486 1.00 91.62 92 THR A N 1
ATOM 725 C CA . THR A 1 92 ? -2.511 11.536 -1.532 1.00 91.62 92 THR A CA 1
ATOM 726 C C . THR A 1 92 ? -3.915 10.952 -1.398 1.00 91.62 92 THR A C 1
ATOM 728 O O . THR A 1 92 ? -4.722 11.469 -0.624 1.00 91.62 92 THR A O 1
ATOM 731 N N . VAL A 1 93 ? -4.213 9.873 -2.128 1.00 94.06 93 VAL A N 1
ATOM 732 C CA . VAL A 1 93 ? -5.514 9.195 -2.061 1.00 94.06 93 VAL A CA 1
ATOM 733 C C . VAL A 1 93 ? -5.751 8.595 -0.680 1.00 94.06 93 VAL A C 1
ATOM 735 O O . VAL A 1 93 ? -6.822 8.805 -0.115 1.00 94.06 93 VAL A O 1
ATOM 738 N N . MET A 1 94 ? -4.755 7.920 -0.110 1.00 95.19 94 MET A N 1
ATOM 739 C CA . MET A 1 94 ? -4.847 7.351 1.233 1.00 95.19 94 MET A CA 1
ATOM 740 C C . MET A 1 94 ? -5.155 8.427 2.270 1.00 95.19 94 MET A C 1
ATOM 742 O O . MET A 1 94 ? -6.151 8.318 2.984 1.00 95.19 94 MET A O 1
ATOM 746 N N . LYS A 1 95 ? -4.385 9.522 2.280 1.00 92.31 95 LYS A N 1
ATOM 747 C CA . LYS A 1 95 ? -4.597 10.629 3.216 1.00 92.31 95 LYS A CA 1
ATOM 748 C C . LYS A 1 95 ? -5.986 11.257 3.069 1.00 92.31 95 LYS A C 1
ATOM 750 O O . LYS A 1 95 ? -6.671 11.454 4.069 1.00 92.31 95 LYS A O 1
ATOM 755 N N . LYS A 1 96 ? -6.418 11.547 1.834 1.00 93.50 96 LYS A N 1
ATOM 756 C CA . LYS A 1 96 ? -7.728 12.167 1.559 1.00 93.50 96 LYS A CA 1
ATOM 757 C C . LYS A 1 96 ? -8.898 11.312 2.057 1.00 93.50 96 LYS A C 1
ATOM 759 O O . LYS A 1 96 ? -9.919 11.865 2.444 1.00 93.50 96 LYS A O 1
ATOM 764 N N . ASN A 1 97 ? -8.750 9.989 2.050 1.00 94.12 97 ASN A N 1
ATOM 765 C CA . ASN A 1 97 ? -9.799 9.048 2.444 1.00 94.12 97 ASN A CA 1
ATOM 766 C C . ASN A 1 97 ? -9.558 8.430 3.837 1.00 94.12 97 ASN A C 1
ATOM 768 O O . ASN A 1 97 ? -10.084 7.358 4.130 1.00 94.12 97 ASN A O 1
ATOM 772 N N . ALA A 1 98 ? -8.764 9.096 4.687 1.00 93.50 98 ALA A N 1
ATOM 773 C CA . ALA A 1 98 ? -8.457 8.685 6.061 1.00 93.50 98 ALA A CA 1
ATOM 774 C C . ALA A 1 98 ? -7.812 7.288 6.209 1.00 93.50 98 ALA A C 1
ATOM 776 O O . ALA A 1 98 ? -7.873 6.684 7.278 1.00 93.50 98 ALA A O 1
ATOM 777 N N . GLY A 1 99 ? -7.169 6.789 5.152 1.00 94.69 99 GLY A N 1
ATOM 778 C CA . GLY A 1 99 ? -6.331 5.594 5.195 1.00 94.69 99 GLY A CA 1
ATOM 779 C C . GLY A 1 99 ? -4.933 5.873 5.748 1.00 94.69 99 GLY A C 1
ATOM 780 O O . GLY A 1 99 ? -4.482 7.021 5.813 1.00 94.69 99 GLY A O 1
ATOM 781 N N . GLN A 1 100 ? -4.228 4.809 6.125 1.00 94.69 100 GLN A N 1
ATOM 782 C CA . GLN A 1 100 ? -2.869 4.884 6.662 1.00 94.69 100 GLN A CA 1
ATOM 783 C C . GLN A 1 100 ? -1.835 4.662 5.556 1.00 94.69 100 GLN A C 1
ATOM 785 O O . GLN A 1 100 ? -2.032 3.845 4.656 1.00 94.69 100 GLN A O 1
ATOM 790 N N . ALA A 1 101 ? -0.715 5.378 5.618 1.00 94.50 101 ALA A N 1
ATOM 791 C CA . ALA A 1 101 ? 0.375 5.214 4.666 1.00 94.50 101 ALA A CA 1
ATOM 792 C C . ALA A 1 101 ? 1.745 5.323 5.341 1.00 94.50 101 ALA A C 1
ATOM 794 O O . ALA A 1 101 ? 1.942 6.164 6.223 1.00 94.50 101 ALA A O 1
ATOM 795 N N . ILE A 1 102 ? 2.689 4.504 4.875 1.00 95.19 102 ILE A N 1
ATOM 796 C CA . ILE A 1 102 ? 4.090 4.488 5.301 1.00 95.19 102 ILE A CA 1
ATOM 797 C C . ILE A 1 102 ? 4.978 4.593 4.059 1.00 95.19 102 ILE A C 1
ATOM 799 O O . ILE A 1 102 ? 4.812 3.831 3.103 1.00 95.19 102 ILE A O 1
ATOM 803 N N . ALA A 1 103 ? 5.936 5.520 4.083 1.00 95.12 103 ALA A N 1
ATOM 804 C CA . ALA A 1 103 ? 6.988 5.593 3.078 1.00 95.12 103 ALA A CA 1
ATOM 805 C C . ALA A 1 103 ? 8.227 4.842 3.579 1.00 95.12 103 ALA A C 1
ATOM 807 O O . ALA A 1 103 ? 8.745 5.141 4.657 1.00 95.12 103 ALA A O 1
ATOM 808 N N . VAL A 1 104 ? 8.698 3.860 2.818 1.00 95.94 104 VAL A N 1
ATOM 809 C CA . VAL A 1 104 ? 9.83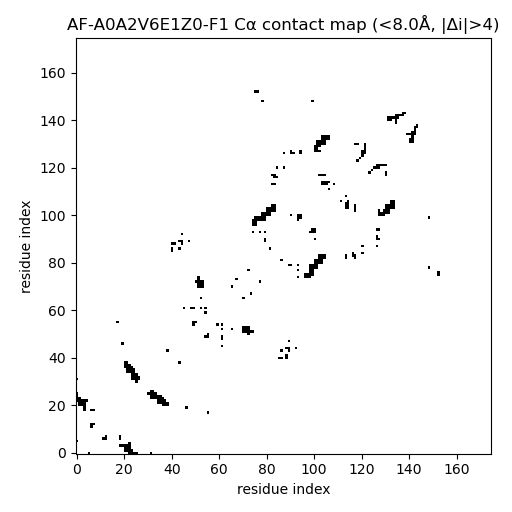5 3.021 3.205 1.00 95.94 104 VAL A CA 1
ATOM 810 C C . VAL A 1 104 ? 11.076 3.317 2.378 1.00 95.94 104 VAL A C 1
ATOM 812 O O . VAL A 1 104 ? 10.989 3.640 1.199 1.00 95.94 104 VAL A O 1
ATOM 815 N N . TYR A 1 105 ? 12.250 3.193 2.988 1.00 95.00 105 TYR A N 1
ATOM 816 C CA . TYR A 1 105 ? 13.531 3.389 2.307 1.00 95.00 105 TYR A CA 1
ATOM 817 C C . TYR A 1 105 ? 14.500 2.247 2.607 1.00 95.00 105 TYR A C 1
ATOM 819 O O . TYR A 1 105 ? 14.424 1.618 3.661 1.00 95.00 105 TYR A O 1
ATOM 827 N N . ASN A 1 106 ? 15.440 1.994 1.695 1.00 94.75 106 ASN A N 1
ATOM 828 C CA . ASN A 1 106 ? 16.521 1.046 1.943 1.00 94.75 106 ASN A CA 1
ATOM 829 C C . ASN A 1 106 ? 17.469 1.605 3.028 1.00 94.75 106 ASN A C 1
ATOM 831 O O . ASN A 1 106 ? 18.089 2.644 2.778 1.00 94.75 106 ASN A O 1
ATOM 835 N N . PRO A 1 107 ? 17.591 0.971 4.212 1.00 93.06 107 PRO A N 1
ATOM 836 C CA . PRO A 1 107 ? 18.507 1.435 5.256 1.00 93.06 107 PRO A CA 1
ATOM 837 C C . PRO A 1 107 ? 19.985 1.287 4.870 1.00 93.06 107 PRO A C 1
ATOM 839 O O . PRO A 1 107 ? 20.811 2.038 5.381 1.00 93.06 107 PRO A O 1
ATOM 842 N N . ASP A 1 108 ? 20.300 0.374 3.947 1.00 94.25 108 ASP A N 1
ATOM 843 C CA . ASP A 1 108 ? 21.669 0.064 3.521 1.00 94.25 108 ASP A CA 1
ATOM 844 C C . ASP A 1 108 ? 22.154 0.974 2.374 1.00 94.25 108 ASP A C 1
ATOM 846 O O . ASP A 1 108 ? 23.282 0.850 1.895 1.00 94.25 108 ASP A O 1
ATOM 850 N N . ASP A 1 109 ? 21.315 1.915 1.919 1.00 92.38 109 ASP A N 1
ATOM 851 C CA . ASP A 1 109 ? 21.703 2.935 0.945 1.00 92.38 109 ASP A CA 1
ATOM 852 C C . ASP A 1 109 ? 22.661 3.948 1.591 1.00 92.38 109 ASP A C 1
ATOM 854 O O . ASP A 1 109 ? 22.248 4.897 2.268 1.00 92.38 109 ASP A O 1
ATOM 858 N N . SER A 1 110 ? 23.957 3.768 1.333 1.00 91.12 110 SER A N 1
ATOM 859 C CA . SER A 1 110 ? 25.027 4.633 1.840 1.00 91.12 110 SER A CA 1
ATOM 860 C C . SER A 1 110 ? 24.867 6.101 1.428 1.00 91.12 110 SER A C 1
ATOM 862 O O . SER A 1 110 ? 25.249 6.997 2.184 1.00 91.12 110 SER A O 1
ATOM 864 N N . GLN A 1 111 ? 24.246 6.375 0.275 1.00 93.25 111 GLN A N 1
ATOM 865 C CA . GLN A 1 111 ? 23.983 7.733 -0.211 1.00 93.25 111 GLN A CA 1
ATOM 866 C C . GLN A 1 111 ? 22.710 8.349 0.398 1.00 93.25 111 GLN A C 1
ATOM 868 O O . GLN A 1 111 ? 22.473 9.561 0.270 1.00 93.25 111 GLN A O 1
ATOM 873 N N . ARG A 1 112 ? 21.902 7.533 1.092 1.00 91.25 112 ARG A N 1
ATOM 874 C CA . ARG A 1 112 ? 20.648 7.903 1.769 1.00 91.25 112 ARG A CA 1
ATOM 875 C C . ARG A 1 112 ? 19.642 8.575 0.832 1.00 91.25 112 ARG A C 1
ATOM 877 O O . ARG A 1 112 ? 18.854 9.420 1.262 1.00 91.25 112 ARG A O 1
ATOM 884 N N . VAL A 1 113 ? 19.670 8.241 -0.455 1.00 91.19 113 VAL A N 1
ATOM 885 C CA . VAL A 1 113 ? 18.805 8.842 -1.478 1.00 91.19 113 VAL A CA 1
ATOM 886 C C . VAL A 1 113 ? 17.348 8.491 -1.196 1.00 91.19 113 VAL A C 1
ATOM 888 O O . VAL A 1 113 ? 16.489 9.374 -1.236 1.00 91.19 113 VAL A O 1
ATOM 891 N N . GLY A 1 114 ? 17.067 7.228 -0.858 1.00 89.12 114 GLY A N 1
ATOM 892 C CA . GLY A 1 114 ? 15.717 6.783 -0.491 1.00 89.12 114 GLY A CA 1
ATOM 893 C C . GLY A 1 114 ? 15.180 7.501 0.751 1.00 89.12 114 GLY A C 1
ATOM 894 O O . GLY A 1 114 ? 14.067 8.028 0.734 1.00 89.12 114 GLY A O 1
ATOM 895 N N . PHE A 1 115 ? 16.008 7.606 1.796 1.00 91.50 115 PHE A N 1
ATOM 896 C CA . PHE A 1 115 ? 15.659 8.326 3.023 1.00 91.50 115 PHE A CA 1
ATOM 897 C C . PHE A 1 115 ? 15.337 9.798 2.745 1.00 91.50 115 PHE A C 1
ATOM 899 O O . PHE A 1 115 ? 14.289 10.278 3.164 1.00 91.50 115 PHE A O 1
ATOM 906 N N . LYS A 1 116 ? 16.192 10.508 1.991 1.00 90.88 116 LYS A N 1
ATOM 907 C CA . LYS A 1 116 ? 15.976 11.925 1.646 1.00 90.88 116 LYS A CA 1
ATOM 908 C C . LYS A 1 116 ? 14.647 12.137 0.916 1.00 90.88 116 LYS A C 1
ATOM 910 O O . LYS A 1 116 ? 13.920 13.069 1.248 1.00 90.88 116 LYS A O 1
ATOM 915 N N . LYS A 1 117 ? 14.303 11.253 -0.029 1.00 89.12 117 LYS A N 1
ATOM 916 C CA . LYS A 1 117 ? 13.012 11.291 -0.736 1.00 89.12 117 LYS A CA 1
ATOM 917 C C . LYS A 1 117 ? 11.843 11.083 0.230 1.00 89.12 117 LYS A C 1
ATOM 919 O O . LYS A 1 117 ? 10.921 11.891 0.236 1.00 89.12 117 LYS A O 1
ATOM 924 N N . CYS A 1 118 ? 11.890 10.053 1.077 1.00 88.25 118 CYS A N 1
ATOM 925 C CA . CYS A 1 118 ? 10.836 9.791 2.065 1.00 88.25 118 CYS A CA 1
ATOM 926 C C . CYS A 1 118 ? 10.670 10.956 3.049 1.00 88.25 118 CYS A C 1
ATOM 928 O O . CYS A 1 118 ? 9.550 11.387 3.315 1.00 88.25 118 CYS A O 1
ATOM 930 N N . TYR A 1 119 ? 11.780 11.517 3.530 1.00 87.12 119 TYR A N 1
ATOM 931 C CA . TYR A 1 119 ? 11.780 12.676 4.415 1.00 87.12 119 TYR A CA 1
ATOM 932 C C . TYR A 1 119 ? 11.116 13.893 3.759 1.00 87.12 119 TYR A C 1
ATOM 934 O O . TYR A 1 119 ? 10.270 14.534 4.372 1.00 87.12 119 TYR A O 1
ATOM 942 N N . GLN A 1 120 ? 11.419 14.184 2.490 1.00 86.06 120 GLN A N 1
ATOM 943 C CA . GLN A 1 120 ? 10.760 15.274 1.762 1.00 86.06 120 GLN A CA 1
ATOM 944 C C . GLN A 1 120 ? 9.246 15.059 1.627 1.00 86.06 120 GLN A C 1
ATOM 946 O O . GLN A 1 120 ? 8.469 15.999 1.809 1.00 86.06 120 GLN A O 1
ATOM 951 N N . LEU A 1 121 ? 8.821 13.823 1.352 1.00 81.69 121 LEU A N 1
ATOM 952 C CA . LEU A 1 121 ? 7.404 13.464 1.246 1.00 81.69 121 LEU A CA 1
ATOM 953 C C . LEU A 1 121 ? 6.650 13.620 2.572 1.00 81.69 121 LEU A C 1
ATOM 955 O O . LEU A 1 121 ? 5.488 14.033 2.572 1.00 81.69 121 LEU A O 1
ATOM 959 N N . SER A 1 122 ? 7.311 13.303 3.684 1.00 81.31 122 SER A N 1
ATOM 960 C CA . SER A 1 122 ? 6.742 13.422 5.025 1.00 81.31 122 SER A CA 1
ATOM 961 C C . SER A 1 122 ? 6.708 14.872 5.505 1.00 81.31 122 SER A C 1
ATOM 963 O O . SER A 1 122 ? 5.654 15.364 5.892 1.00 81.31 122 SER A O 1
ATOM 965 N N . THR A 1 123 ? 7.843 15.567 5.448 1.00 75.38 123 THR A N 1
ATOM 966 C CA . THR A 1 123 ? 8.045 16.853 6.132 1.00 75.38 123 THR A CA 1
ATOM 967 C C . THR A 1 123 ? 7.579 18.050 5.310 1.00 75.38 123 THR A C 1
ATOM 969 O O . THR A 1 123 ? 7.071 19.016 5.868 1.00 75.38 123 THR A O 1
ATOM 972 N N . HIS A 1 124 ? 7.750 18.016 3.985 1.00 68.38 124 HIS A N 1
ATOM 973 C CA . HIS A 1 124 ? 7.509 19.192 3.136 1.00 68.38 124 HIS A CA 1
ATOM 974 C C . HIS A 1 124 ? 6.244 19.085 2.293 1.00 68.38 124 HIS A C 1
ATOM 976 O O . HIS A 1 124 ? 5.657 20.102 1.937 1.00 68.38 124 HIS A O 1
ATOM 982 N N . ALA A 1 125 ? 5.817 17.866 1.968 1.00 68.81 125 ALA A N 1
ATOM 983 C CA . ALA A 1 125 ? 4.634 17.652 1.145 1.00 68.81 125 ALA A CA 1
ATOM 984 C C . ALA A 1 125 ? 3.381 17.289 1.967 1.00 68.81 125 ALA A C 1
ATOM 986 O O . ALA A 1 125 ? 2.294 17.225 1.387 1.00 68.81 125 ALA A O 1
ATOM 987 N N . ASP A 1 126 ? 3.536 17.032 3.277 1.00 73.19 126 ASP A N 1
ATOM 988 C CA . ASP A 1 126 ? 2.489 16.557 4.194 1.00 73.19 126 ASP A CA 1
ATOM 989 C C . ASP A 1 126 ? 1.672 15.405 3.564 1.00 73.19 126 ASP A C 1
ATOM 991 O O . ASP A 1 126 ? 0.442 15.361 3.602 1.00 73.19 126 ASP A O 1
ATOM 995 N N . ARG A 1 127 ? 2.353 14.484 2.865 1.00 72.38 127 ARG A N 1
ATOM 996 C CA . ARG A 1 127 ? 1.692 13.394 2.119 1.00 72.38 127 ARG A CA 1
ATOM 997 C C . ARG A 1 127 ? 1.666 12.086 2.885 1.00 72.38 127 ARG A C 1
ATOM 999 O O . ARG A 1 127 ? 0.767 11.284 2.656 1.00 72.38 127 ARG A O 1
ATOM 1006 N N . VAL A 1 128 ? 2.630 11.870 3.775 1.00 81.06 128 VAL A N 1
ATOM 1007 C CA . VAL A 1 128 ? 2.781 10.629 4.537 1.00 81.06 128 VAL A CA 1
ATOM 1008 C C . VAL A 1 128 ? 3.117 10.977 5.979 1.00 81.06 128 VAL A C 1
ATOM 1010 O O . VAL A 1 128 ? 3.955 11.840 6.223 1.00 81.06 128 VAL A O 1
ATOM 1013 N N . LYS A 1 129 ? 2.459 10.311 6.931 1.00 80.81 129 LYS A N 1
ATOM 1014 C CA . LYS A 1 129 ? 2.683 10.542 8.367 1.00 80.81 129 LYS A CA 1
ATOM 1015 C C . LYS A 1 129 ? 3.893 9.788 8.916 1.00 80.81 129 LYS A C 1
ATOM 1017 O O . LYS A 1 129 ? 4.471 10.212 9.909 1.00 80.81 129 LYS A O 1
ATOM 1022 N N . HIS A 1 130 ? 4.256 8.673 8.287 1.00 90.12 130 HIS A N 1
ATOM 1023 C CA . HIS A 1 130 ? 5.280 7.764 8.786 1.00 90.12 130 HIS A CA 1
ATOM 1024 C C . HIS A 1 130 ? 6.308 7.441 7.708 1.00 90.12 130 HIS A C 1
ATOM 1026 O O . HIS A 1 130 ? 5.956 7.113 6.572 1.00 90.12 130 HIS A O 1
ATOM 1032 N N . ILE A 1 131 ? 7.580 7.480 8.094 1.00 93.25 131 ILE A N 1
ATOM 1033 C CA . ILE A 1 131 ? 8.688 6.960 7.296 1.00 93.25 131 ILE A CA 1
ATOM 1034 C C . ILE A 1 131 ? 9.411 5.877 8.090 1.00 93.25 131 ILE A C 1
ATOM 1036 O O . ILE A 1 131 ? 9.554 6.009 9.304 1.00 93.25 131 ILE A O 1
ATOM 1040 N N . ALA A 1 132 ? 9.869 4.816 7.432 1.00 95.56 132 ALA A N 1
ATOM 1041 C CA . ALA A 1 132 ? 10.560 3.721 8.112 1.00 95.56 132 ALA A CA 1
ATOM 1042 C C . ALA A 1 132 ? 11.587 3.023 7.203 1.00 95.56 132 ALA A C 1
ATOM 1044 O O . ALA A 1 132 ? 11.416 3.005 5.985 1.00 95.56 132 ALA A O 1
ATOM 1045 N N . PRO A 1 133 ? 12.647 2.409 7.755 1.00 96.50 133 PRO A N 1
ATOM 1046 C CA . PRO A 1 133 ? 13.500 1.523 6.969 1.00 96.50 133 PRO A CA 1
ATOM 1047 C C . PRO A 1 133 ? 12.695 0.306 6.487 1.00 96.50 133 PRO A C 1
ATOM 1049 O O . PRO A 1 133 ? 11.845 -0.200 7.219 1.00 96.50 133 PRO A O 1
ATOM 1052 N N . ALA A 1 134 ? 12.975 -0.182 5.278 1.00 96.44 134 ALA A N 1
ATOM 1053 C CA . ALA A 1 134 ? 12.302 -1.318 4.638 1.00 96.44 134 ALA A CA 1
ATOM 1054 C C . ALA A 1 134 ? 12.692 -2.685 5.250 1.00 96.44 134 ALA A C 1
ATOM 1056 O O . ALA A 1 134 ? 13.040 -3.626 4.541 1.00 96.44 134 ALA A O 1
ATOM 1057 N N . ASP A 1 135 ? 12.643 -2.792 6.577 1.00 96.69 135 ASP A N 1
ATOM 1058 C CA . ASP A 1 135 ? 12.973 -3.993 7.338 1.00 96.69 135 ASP A CA 1
ATOM 1059 C C . ASP A 1 135 ? 11.721 -4.558 8.020 1.00 96.69 135 ASP A C 1
ATOM 1061 O O . ASP A 1 135 ? 11.239 -4.018 9.013 1.00 96.69 135 ASP A O 1
ATOM 1065 N N . TYR A 1 136 ? 11.195 -5.661 7.486 1.00 95.25 136 TYR A N 1
ATOM 1066 C CA . TYR A 1 136 ? 9.929 -6.277 7.908 1.00 95.25 136 TYR A CA 1
ATOM 1067 C C . TYR A 1 136 ? 10.082 -7.330 9.022 1.00 95.25 136 TYR A C 1
ATOM 1069 O O . TYR A 1 136 ? 9.105 -7.998 9.382 1.00 95.25 136 TYR A O 1
ATOM 1077 N N . ARG A 1 137 ? 11.301 -7.533 9.545 1.00 96.75 137 ARG A N 1
ATOM 1078 C CA . ARG A 1 137 ? 11.578 -8.532 10.591 1.00 96.75 137 ARG A CA 1
ATOM 1079 C C . ARG A 1 137 ? 10.911 -8.153 11.917 1.00 96.75 137 ARG A C 1
ATOM 1081 O O . ARG A 1 137 ? 10.525 -7.015 12.147 1.00 96.75 137 ARG A O 1
ATOM 1088 N N . ARG A 1 138 ? 10.763 -9.127 12.817 1.00 96.50 138 ARG A N 1
ATOM 1089 C CA . ARG A 1 138 ? 10.173 -8.902 14.146 1.00 96.50 138 ARG A CA 1
ATOM 1090 C C . ARG A 1 138 ? 10.960 -7.835 14.926 1.00 96.50 138 ARG A C 1
ATOM 1092 O O . ARG A 1 138 ? 12.184 -7.820 14.857 1.00 96.50 138 ARG A O 1
ATOM 1099 N N . ASN A 1 139 ? 10.255 -7.001 15.696 1.00 96.00 139 ASN A N 1
ATOM 1100 C CA . ASN A 1 139 ? 10.811 -5.944 16.559 1.00 96.00 139 ASN A CA 1
ATOM 1101 C C . ASN A 1 139 ? 11.556 -4.806 15.828 1.00 96.00 139 ASN A C 1
ATOM 1103 O O . ASN A 1 139 ? 12.269 -4.032 16.463 1.00 96.00 139 ASN A O 1
ATOM 1107 N N . THR A 1 140 ? 11.406 -4.673 14.510 1.00 97.88 140 THR A N 1
ATOM 1108 C CA . THR A 1 140 ? 11.939 -3.529 13.756 1.00 97.88 140 THR A CA 1
ATOM 1109 C C . THR A 1 140 ? 10.929 -2.382 13.734 1.00 97.88 140 THR A C 1
ATOM 1111 O O . THR A 1 140 ? 9.736 -2.581 13.971 1.00 97.88 140 THR A O 1
ATOM 1114 N N . HIS A 1 141 ? 11.384 -1.166 13.417 1.00 97.12 141 HIS A N 1
ATOM 1115 C CA . HIS A 1 141 ? 10.512 0.013 13.417 1.00 97.12 141 HIS A CA 1
ATOM 1116 C C . HIS A 1 141 ? 9.311 -0.130 12.470 1.00 97.12 141 HIS A C 1
ATOM 1118 O O . HIS A 1 141 ? 8.175 0.094 12.883 1.00 97.12 141 HIS A O 1
ATOM 1124 N N . LEU A 1 142 ? 9.543 -0.568 11.225 1.00 97.50 142 LEU A N 1
ATOM 1125 C CA . LEU A 1 142 ? 8.465 -0.792 10.259 1.00 97.50 142 LEU A CA 1
ATOM 1126 C C . LEU A 1 142 ? 7.490 -1.868 10.744 1.00 97.50 142 LEU A C 1
ATOM 1128 O O . LEU A 1 142 ? 6.280 -1.700 10.612 1.00 97.50 142 LEU A O 1
ATOM 1132 N N . ARG A 1 143 ? 7.995 -2.956 11.331 1.00 97.88 143 ARG A N 1
ATOM 1133 C CA . ARG A 1 143 ? 7.145 -4.034 11.832 1.00 97.88 143 ARG A CA 1
ATOM 1134 C C . ARG A 1 143 ? 6.243 -3.578 12.976 1.00 97.88 143 ARG A C 1
ATOM 1136 O O . ARG A 1 143 ? 5.052 -3.859 12.925 1.00 97.88 143 ARG A O 1
ATOM 1143 N N . MET A 1 144 ? 6.789 -2.846 13.947 1.00 97.75 144 MET A N 1
ATOM 1144 C CA . MET A 1 144 ? 6.010 -2.302 15.064 1.00 97.75 144 MET A CA 1
ATOM 1145 C C . MET A 1 144 ? 4.945 -1.308 14.584 1.00 97.75 144 MET A C 1
ATOM 1147 O O . MET A 1 144 ? 3.813 -1.361 15.052 1.00 97.75 144 MET A O 1
ATOM 1151 N N . LEU A 1 145 ? 5.269 -0.446 13.608 1.00 97.06 145 LEU A N 1
ATOM 1152 C CA . LEU A 1 145 ? 4.285 0.459 13.000 1.00 97.06 145 LEU A CA 1
ATOM 1153 C C . LEU A 1 145 ? 3.140 -0.306 12.330 1.00 97.06 145 LEU A C 1
ATOM 1155 O O . LEU A 1 145 ? 1.978 0.034 12.531 1.00 97.06 145 LEU A O 1
ATOM 1159 N N . LEU A 1 146 ? 3.458 -1.333 11.537 1.00 97.69 146 LEU A N 1
ATOM 1160 C CA . LEU A 1 146 ? 2.444 -2.144 10.864 1.00 97.69 146 LEU A CA 1
ATOM 1161 C C . LEU A 1 146 ? 1.543 -2.870 11.868 1.00 97.69 146 LEU A C 1
ATOM 1163 O O . LEU A 1 146 ? 0.328 -2.860 11.696 1.00 97.69 146 LEU A O 1
ATOM 1167 N N . GLU A 1 147 ? 2.119 -3.472 12.910 1.00 97.94 147 GLU A N 1
ATOM 1168 C CA . GLU A 1 147 ? 1.360 -4.157 13.965 1.00 97.94 147 GLU A CA 1
ATOM 1169 C C . GLU A 1 147 ? 0.409 -3.190 14.682 1.00 97.94 147 GLU A C 1
ATOM 1171 O O . GLU A 1 147 ? -0.785 -3.475 14.772 1.00 97.94 147 GLU A O 1
ATOM 1176 N N . GLN A 1 148 ? 0.897 -2.007 15.062 1.00 97.62 148 GLN A N 1
ATOM 1177 C CA . GLN A 1 148 ? 0.084 -0.972 15.701 1.00 97.62 148 GLN A CA 1
ATOM 1178 C C . GLN A 1 148 ? -1.059 -0.482 14.795 1.00 97.62 148 GLN A C 1
ATOM 1180 O O . GLN A 1 148 ? -2.205 -0.394 15.230 1.00 97.62 148 GLN A O 1
ATOM 1185 N N . MET A 1 149 ? -0.787 -0.203 13.515 1.00 97.12 149 MET A N 1
ATOM 1186 C CA . MET A 1 149 ? -1.820 0.243 12.567 1.00 97.12 149 MET A CA 1
ATOM 1187 C C . MET A 1 149 ? -2.892 -0.825 12.316 1.00 97.12 149 MET A C 1
ATOM 1189 O O . MET A 1 149 ? -4.068 -0.498 12.124 1.00 97.12 149 MET A O 1
ATOM 1193 N N . VAL A 1 150 ? -2.498 -2.102 12.290 1.00 97.44 150 VAL A N 1
ATOM 1194 C CA . VAL A 1 150 ? -3.435 -3.226 12.167 1.00 97.44 150 VAL A CA 1
ATOM 1195 C C . VAL A 1 150 ? -4.304 -3.328 13.416 1.00 97.44 150 VAL A C 1
ATOM 1197 O O . VAL A 1 150 ? -5.521 -3.458 13.284 1.00 97.44 150 VAL A O 1
ATOM 1200 N N . GLU A 1 151 ? -3.713 -3.223 14.606 1.00 98.06 151 GLU A N 1
ATOM 1201 C CA . GLU A 1 151 ? -4.444 -3.251 15.875 1.00 98.06 151 GLU A CA 1
ATOM 1202 C C . GLU A 1 151 ? -5.449 -2.094 15.978 1.00 98.06 151 GLU A C 1
ATOM 1204 O O . GLU A 1 151 ? -6.630 -2.323 16.240 1.00 98.06 151 GLU A O 1
ATOM 1209 N N . GLU A 1 152 ? -5.034 -0.864 15.669 1.00 96.50 152 GLU A N 1
ATOM 1210 C CA . GLU A 1 152 ? -5.921 0.307 15.630 1.00 96.50 152 GLU A CA 1
ATOM 1211 C C . GLU A 1 152 ? -7.075 0.127 14.637 1.00 96.50 152 GLU A C 1
ATOM 1213 O O . GLU A 1 152 ? -8.230 0.449 14.936 1.00 96.50 152 GLU A O 1
ATOM 1218 N N . THR A 1 153 ? -6.782 -0.430 13.459 1.00 96.62 153 THR A N 1
ATOM 1219 C CA . THR A 1 153 ? -7.796 -0.730 12.444 1.00 96.62 153 THR A CA 1
ATOM 1220 C C . THR A 1 153 ? -8.795 -1.767 12.951 1.00 96.62 153 THR A C 1
ATOM 1222 O O . THR A 1 153 ? -10.004 -1.563 12.821 1.00 96.62 153 THR A O 1
ATOM 1225 N N . ALA A 1 154 ? -8.315 -2.859 13.546 1.00 97.38 154 ALA A N 1
ATOM 1226 C CA . ALA A 1 154 ? -9.158 -3.918 14.087 1.00 97.38 154 ALA A CA 1
ATOM 1227 C C . ALA A 1 154 ? -10.048 -3.402 15.225 1.00 97.38 154 ALA A C 1
ATOM 1229 O O . ALA A 1 154 ? -11.264 -3.606 15.188 1.00 97.38 154 ALA A O 1
ATOM 1230 N N . ASN A 1 155 ? -9.471 -2.666 16.177 1.00 97.38 155 ASN A N 1
ATOM 1231 C CA . ASN A 1 155 ? -10.198 -2.066 17.293 1.00 97.38 155 ASN A CA 1
ATOM 1232 C C . ASN A 1 155 ? -11.295 -1.122 16.793 1.00 97.38 155 ASN A C 1
ATOM 1234 O O . ASN A 1 155 ? -12.450 -1.250 17.196 1.00 97.38 155 ASN A O 1
ATOM 1238 N N . ARG A 1 156 ? -10.987 -0.242 15.832 1.00 95.69 156 ARG A N 1
ATOM 1239 C CA . ARG A 1 156 ? -11.994 0.648 15.237 1.00 95.69 156 ARG A CA 1
ATOM 1240 C C . ARG A 1 156 ? -13.125 -0.121 14.550 1.00 95.69 156 ARG A C 1
ATOM 1242 O O . ARG A 1 156 ? -14.280 0.269 14.696 1.00 95.69 156 ARG A O 1
ATOM 1249 N N . ILE A 1 157 ? -12.824 -1.192 13.810 1.00 94.69 157 ILE A N 1
ATOM 1250 C CA . ILE A 1 157 ? -13.851 -2.030 13.164 1.00 94.69 157 ILE A CA 1
ATOM 1251 C C . ILE A 1 157 ? -14.775 -2.659 14.215 1.00 94.69 157 ILE A C 1
ATOM 1253 O O . ILE A 1 157 ? -15.992 -2.681 14.024 1.00 94.69 157 ILE A O 1
ATOM 1257 N N . VAL A 1 158 ? -14.216 -3.164 15.317 1.00 96.25 158 VAL A N 1
ATOM 1258 C CA . VAL A 1 158 ? -14.994 -3.751 16.417 1.00 96.25 158 VAL A CA 1
ATOM 1259 C C . VAL A 1 158 ? -15.901 -2.704 17.063 1.00 96.25 158 VAL A C 1
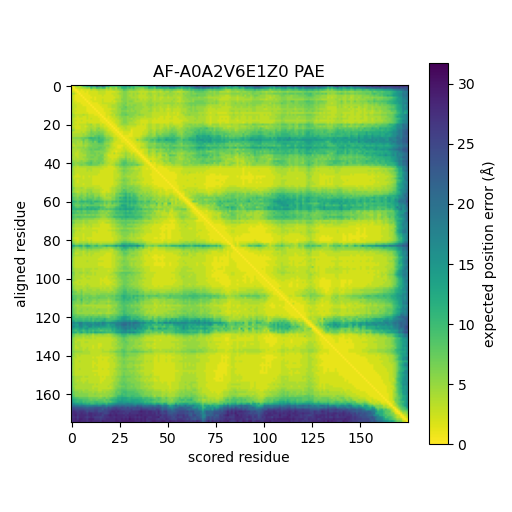ATOM 1261 O O . VAL A 1 158 ? -17.099 -2.949 17.194 1.00 96.25 158 VAL A O 1
ATOM 1264 N N . GLU A 1 159 ? -15.370 -1.529 17.403 1.00 94.56 159 GLU A N 1
ATOM 1265 C CA . GLU A 1 159 ? -16.152 -0.454 18.027 1.00 94.56 159 GLU A CA 1
ATOM 1266 C C . GLU A 1 159 ? -17.273 0.058 17.112 1.00 94.56 159 GLU A C 1
ATOM 1268 O O . GLU A 1 159 ? -18.414 0.195 17.549 1.00 94.56 159 GLU A O 1
ATOM 1273 N N . GLN A 1 160 ? -17.006 0.240 15.814 1.00 90.75 160 GLN A N 1
ATOM 1274 C CA . GLN A 1 160 ? -18.039 0.628 14.844 1.00 90.75 160 GLN A CA 1
ATOM 1275 C C . GLN A 1 160 ? -19.175 -0.400 14.763 1.00 90.75 160 GLN A C 1
ATOM 1277 O O . GLN A 1 160 ? -20.344 -0.025 14.674 1.00 90.75 160 GLN A O 1
ATOM 1282 N N . ARG A 1 161 ? -18.852 -1.697 14.825 1.00 90.00 161 ARG A N 1
ATOM 1283 C CA . ARG A 1 161 ? -19.863 -2.764 14.827 1.00 90.00 161 ARG A CA 1
ATOM 1284 C C . ARG A 1 161 ? -20.681 -2.783 16.114 1.00 90.00 161 ARG A C 1
ATOM 1286 O O . ARG A 1 161 ? -21.891 -2.959 16.030 1.00 90.00 161 ARG A O 1
ATOM 1293 N N . LYS A 1 162 ? -20.056 -2.584 17.279 1.00 92.56 162 LYS A N 1
ATOM 1294 C CA . LYS A 1 162 ? -20.775 -2.489 18.562 1.00 92.56 162 LYS A CA 1
ATOM 1295 C C . LYS A 1 162 ? -21.773 -1.334 18.549 1.00 92.56 162 LYS A C 1
ATOM 1297 O O . LYS A 1 162 ? -22.951 -1.555 18.810 1.00 92.56 162 LYS A O 1
ATOM 1302 N N . LEU A 1 163 ? -21.325 -0.145 18.140 1.00 90.31 163 LEU A N 1
ATOM 1303 C CA . LEU A 1 163 ? -22.177 1.042 18.042 1.00 90.31 163 LEU A CA 1
ATOM 1304 C C . LEU A 1 163 ? -23.351 0.837 17.079 1.00 90.31 163 LEU A C 1
ATOM 1306 O O . LEU A 1 163 ? -24.473 1.221 17.401 1.00 90.31 163 LEU A O 1
ATOM 1310 N N . ALA A 1 164 ? -23.122 0.213 15.919 1.00 87.06 164 ALA A N 1
ATOM 1311 C CA . ALA A 1 164 ? -24.188 -0.101 14.966 1.00 87.06 164 ALA A CA 1
ATOM 1312 C C . ALA A 1 164 ? -25.242 -1.061 15.548 1.00 87.06 164 ALA A C 1
ATOM 1314 O O . ALA A 1 164 ? -26.434 -0.888 15.302 1.00 87.06 164 ALA A O 1
ATOM 1315 N N . VAL A 1 165 ? -24.823 -2.051 16.344 1.00 88.00 165 VAL A N 1
ATOM 1316 C CA . VAL A 1 165 ? -25.748 -2.962 17.036 1.00 88.00 165 VAL A CA 1
ATOM 1317 C C . VAL A 1 165 ? -26.539 -2.216 18.110 1.00 88.00 165 VAL A C 1
ATOM 1319 O O . VAL A 1 165 ? -27.760 -2.319 18.131 1.00 88.00 165 VAL A O 1
ATOM 1322 N N . GLU A 1 166 ? -25.876 -1.431 18.960 1.00 85.88 166 GLU A N 1
ATOM 1323 C CA . GLU A 1 166 ? -26.517 -0.698 20.061 1.00 85.88 166 GLU A CA 1
ATOM 1324 C C . GLU A 1 166 ? -27.527 0.347 19.564 1.00 85.88 166 GLU A C 1
ATOM 1326 O O . GLU A 1 166 ? -28.650 0.415 20.065 1.00 85.88 166 GLU A O 1
ATOM 1331 N N . THR A 1 167 ? -27.156 1.128 18.546 1.00 81.06 167 THR A N 1
ATOM 1332 C CA . THR A 1 167 ? -28.024 2.160 17.950 1.00 81.06 167 THR A CA 1
ATOM 1333 C C . THR A 1 167 ? -29.117 1.578 17.054 1.00 81.06 167 THR A C 1
ATOM 1335 O O . THR A 1 167 ? -30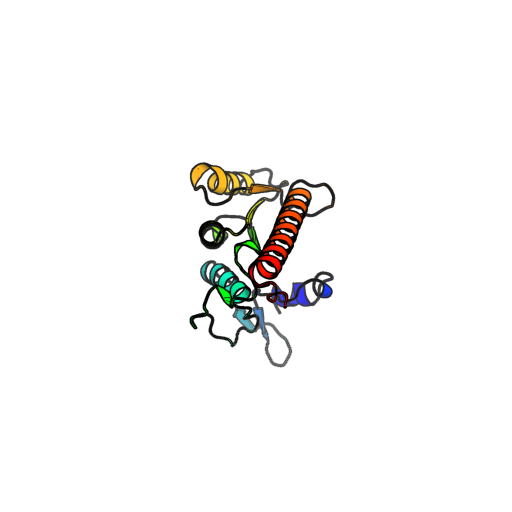.192 2.167 16.948 1.00 81.06 167 THR A O 1
ATOM 1338 N N . GLY A 1 168 ? -28.880 0.412 16.443 1.00 66.44 168 GLY A N 1
ATOM 1339 C CA . GLY A 1 168 ? -29.860 -0.306 15.624 1.00 66.44 168 GLY A CA 1
ATOM 1340 C C . GLY A 1 168 ? -30.885 -1.113 16.431 1.00 66.44 168 GLY A C 1
ATOM 1341 O O . GLY A 1 168 ? -31.914 -1.515 15.889 1.00 66.44 168 GLY A O 1
ATOM 1342 N N . THR A 1 169 ? -30.649 -1.345 17.728 1.00 56.31 169 THR A N 1
ATOM 1343 C CA . THR A 1 169 ? -31.605 -2.024 18.614 1.00 56.31 169 THR A CA 1
ATOM 1344 C C . THR A 1 169 ? -32.582 -1.050 19.274 1.00 56.31 169 THR A C 1
ATOM 1346 O O . THR A 1 169 ? -32.302 -0.474 20.323 1.00 56.31 169 THR A O 1
ATOM 1349 N N . VAL A 1 170 ? -33.790 -0.921 18.718 1.00 56.28 170 VAL A N 1
ATOM 1350 C CA . VAL A 1 170 ? -34.932 -0.345 19.449 1.00 56.28 170 VAL A CA 1
ATOM 1351 C C . VAL A 1 170 ? -35.424 -1.389 20.456 1.00 56.28 170 VAL A C 1
ATOM 1353 O O . VAL A 1 170 ? -35.843 -2.481 20.071 1.00 56.28 170 VAL A O 1
ATOM 1356 N N . ARG A 1 171 ? -35.365 -1.086 21.761 1.00 58.25 171 ARG A N 1
ATOM 1357 C CA . ARG A 1 171 ? -35.952 -1.964 22.790 1.00 58.25 171 ARG A CA 1
ATOM 1358 C C . ARG A 1 171 ? -37.459 -2.077 22.556 1.00 58.25 171 ARG A C 1
ATOM 1360 O O . ARG A 1 171 ? -38.143 -1.059 22.480 1.00 58.25 171 ARG A O 1
ATOM 1367 N N . ALA A 1 172 ? -37.967 -3.307 22.479 1.00 48.59 172 ALA A N 1
ATOM 1368 C CA . ALA A 1 172 ? -39.400 -3.560 22.378 1.00 48.59 172 ALA A CA 1
ATOM 1369 C C . ALA A 1 172 ? -40.145 -2.911 23.566 1.00 48.59 172 ALA A C 1
ATOM 1371 O O . ALA A 1 172 ? -39.656 -3.003 24.701 1.00 48.59 172 ALA A O 1
ATOM 1372 N N . PRO A 1 173 ? -41.297 -2.250 23.336 1.00 46.25 173 PRO A N 1
ATOM 1373 C CA . PRO A 1 173 ? -42.088 -1.688 24.421 1.00 46.25 173 PRO A CA 1
ATOM 1374 C C . PRO A 1 173 ? -42.546 -2.814 25.353 1.00 46.25 173 PRO A C 1
ATOM 1376 O O . PRO A 1 173 ? -42.989 -3.870 24.903 1.00 46.25 173 PRO A O 1
ATOM 1379 N N . LYS A 1 174 ? -42.390 -2.603 26.662 1.00 55.81 174 LYS A N 1
ATOM 1380 C CA . LYS A 1 174 ? -42.902 -3.530 27.675 1.00 55.81 174 LYS A CA 1
ATOM 1381 C C . LYS A 1 174 ? -44.415 -3.326 27.801 1.00 55.81 174 LYS A C 1
ATOM 1383 O O . LYS A 1 174 ? -44.841 -2.182 27.954 1.00 55.81 174 LYS A O 1
ATOM 1388 N N . HIS A 1 175 ? -45.173 -4.419 27.696 1.00 50.84 175 HIS A N 1
ATOM 1389 C CA . HIS A 1 175 ? -46.596 -4.481 28.044 1.00 50.84 175 HIS A CA 1
ATOM 1390 C C . HIS A 1 175 ? -46.803 -4.360 29.553 1.00 50.84 175 HIS A C 1
ATOM 1392 O O . HIS A 1 175 ? -45.930 -4.863 30.301 1.00 50.84 175 HIS A O 1
#

pLDDT: mean 88.51, std 9.84, range [46.25, 98.06]

Secondary structure (DSSP, 8-state):
--HHHHHHTSTTGGG-S-----EEEE-TT--EEEEEE---HHHHHHHHHHHHHT--STTS-TTS---GGG-SS-GGG-EEEE-SGGGHHHHHHHHHTT-EEEEEE-TT-TT-HHHHHHHHHHHTS---SEEEES--STTSHHHHHHHHHHHHHHHHHHHHHHHHHHHH-PPPPP-

Mean predicted aligned error: 6.39 Å

Nearest PDB structures (foldseek):
  8b9y-assembly1_B  TM=4.507E-01  e=3.161E-01  Trypanosoma cruzi
  4d9f-assembly2_C  TM=4.598E-01  e=1.155E+00  Salmonella enterica subsp. enterica serovar Typhimurium
  6cn0-assembly2_B  TM=5.071E-01  e=4.503E+00  Proteus mirabilis
  2cmg-assembly1_A  TM=4.292E-01  e=4.804E+00  Helicobacter pylori 26695

Solvent-accessible surface area (backbone atoms only — not comparable to full-atom values): 10166 Å² total; per-residue (Å²): 90,40,62,32,50,54,46,65,74,35,94,57,33,91,80,50,95,78,79,90,54,31,32,37,35,55,53,98,86,66,48,81,74,47,84,65,39,79,77,46,58,69,51,57,41,50,48,54,55,20,53,25,62,60,49,81,55,86,87,57,72,74,81,63,89,70,63,76,90,77,31,78,38,52,47,56,74,38,77,46,80,38,62,45,81,70,36,49,67,42,33,46,53,28,54,77,51,61,19,43,46,36,31,31,19,62,78,83,45,89,84,37,61,42,46,53,50,34,47,44,38,34,75,75,62,72,40,33,90,39,72,36,50,71,44,81,50,88,92,29,73,38,30,51,52,51,53,52,54,50,50,54,38,51,52,50,54,51,52,54,51,50,51,52,52,60,75,67,53,77,79,76,83,83,130

Sequence (175 aa):
SGMKVLIDGSRLAPYVRAIFGCEFATDNEGRITFPKRVISHTQKTQFLFRINKGFLDMAQDVNDHMDPEIRPIPFPNMIYVGDGPTDVPCFTVMKKNAGQAIAVYNPDDSQRVGFKKCYQLSTHADRVKHIAPADYRRNTHLRMLLEQMVEETANRIVEQRKLAVETGTVRAPKH

Radius of gyration: 19.97 Å; Cα contacts (8 Å, |Δi|>4): 217; chains: 1; bounding box: 72×42×55 Å